Protein AF-A0A6V8PGJ3-F1 (afdb_monomer)

pLDDT: mean 91.29, std 14.46, range [35.44, 98.56]

Sequence (63 aa):
MNKTEKGFKKGFTTGTCAQATAKAAAIMLSTGKKIERVEVKTPSGVKLNLELIDREVGEDFAR

Foldseek 3Di:
DPPPCPDDDDDDDPVQVVVFQVVQWVVCAVPVDHDQWGWDADPVGDIDTDGDDDWDGDDRTID

Mean predicted aligned error: 5.57 Å

Secondary structure (DSSP, 8-state):
------PPP----HHHHHHHHHHHHHHHHHH----SEEEEE-TTS-EEEEE-SS--B-SS-B-

Solvent-accessible surface area (backbone atoms only — not comparable to full-atom values): 4120 Å² total; per-residue (Å²): 135,87,75,83,71,78,69,81,88,79,87,82,54,72,67,56,52,52,53,38,51,55,52,43,20,53,52,20,52,77,64,75,44,91,69,66,60,39,80,41,70,48,97,90,68,50,75,44,79,45,75,59,86,78,70,50,72,59,95,91,43,38,74

InterPro domains:
  IPR002748 Cobalt-precorrin-5B C(1)-methyltransferase CbiD [PF01888] (9-54)
  IPR002748 Cobalt-precorrin-5B C(1)-methyltransferase CbiD [PTHR35863] (1-62)
  IPR036074 CbiD superfamily [G3DSA:3.30.2110.10] (10-62)
  IPR036074 CbiD superfamily [SSF111342] (3-58)

Nearest PDB structures (foldseek):
  3wud-assembly1_A-2  TM=4.572E-01  e=3.075E+00  Xenopus laevis
  7vy3-assembly1_H  TM=5.282E-01  e=6.545E+00  Cereibacter sphaeroides f. sp. denitrificans
  7uyx-assembly1_A  TM=3.815E-01  e=4.778E+00  Pseudomonas phage PA1C
  7uyx-assembly1_B  TM=3.729E-01  e=8.419E+00  Pseudomonas phage PA1C

Radius of gyration: 15.52 Å; Cα contacts (8 Å, |Δi|>4): 66; chains: 1; bounding box: 46×28×33 Å

Organism: NCBI:txid2754717

Structure (mmCIF, N/CA/C/O backbone):
data_AF-A0A6V8PGJ3-F1
#
_entry.id   AF-A0A6V8PGJ3-F1
#
loop_
_atom_site.group_PDB
_atom_site.id
_atom_site.type_symbol
_atom_site.label_atom_id
_atom_site.label_alt_id
_atom_site.label_comp_id
_atom_site.label_asym_id
_atom_site.label_entity_id
_atom_site.label_seq_id
_atom_site.pdbx_PDB_ins_code
_atom_site.Cartn_x
_atom_site.Cartn_y
_atom_site.Cartn_z
_atom_site.occupancy
_atom_site.B_iso_or_equiv
_atom_site.auth_seq_id
_atom_site.auth_comp_id
_atom_site.auth_asym_id
_atom_site.auth_atom_id
_atom_site.pdbx_PDB_model_num
ATOM 1 N N . MET A 1 1 ? -33.302 14.857 19.531 1.00 35.44 1 MET A N 1
ATOM 2 C CA . MET A 1 1 ? -31.964 15.489 19.449 1.00 35.44 1 MET A CA 1
ATOM 3 C C . MET A 1 1 ? -31.219 14.868 18.275 1.00 35.44 1 MET A C 1
ATOM 5 O O . MET A 1 1 ? -30.572 13.845 18.441 1.00 35.44 1 MET A O 1
ATOM 9 N N . ASN A 1 2 ? -31.352 15.436 17.074 1.00 43.94 2 ASN A N 1
ATOM 10 C CA . ASN A 1 2 ? -30.639 14.939 15.894 1.00 43.94 2 ASN A CA 1
ATOM 11 C C . ASN A 1 2 ? -29.296 15.651 15.828 1.00 43.94 2 ASN A C 1
ATOM 13 O O . ASN A 1 2 ? -29.172 16.742 15.277 1.00 43.94 2 ASN A O 1
ATOM 17 N N . LYS A 1 3 ? -28.299 15.057 16.478 1.00 45.28 3 LYS A N 1
ATOM 18 C CA . LYS A 1 3 ? -26.918 15.499 16.365 1.00 45.28 3 LYS A CA 1
ATOM 19 C C . LYS A 1 3 ? -26.498 15.197 14.926 1.00 45.28 3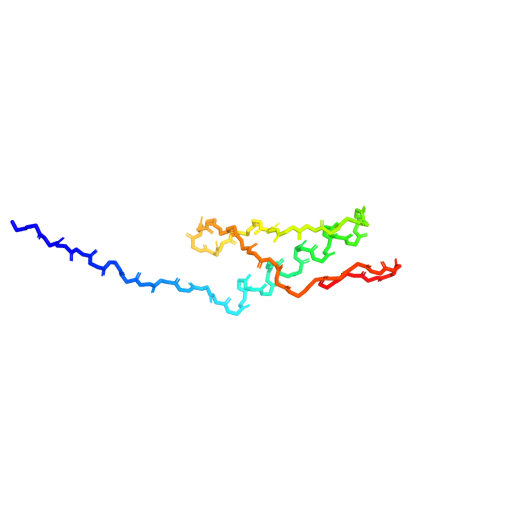 LYS A C 1
ATOM 21 O O . LYS A 1 3 ? -26.328 14.041 14.560 1.00 45.28 3 LYS A O 1
ATOM 26 N N . THR A 1 4 ? -26.372 16.223 14.092 1.00 55.31 4 THR A N 1
ATOM 27 C CA . THR A 1 4 ? -25.566 16.149 12.870 1.00 55.31 4 THR A CA 1
ATOM 28 C C . THR A 1 4 ? -24.133 15.885 13.311 1.00 55.31 4 THR A C 1
ATOM 30 O O . THR A 1 4 ? -23.355 16.811 13.539 1.00 55.31 4 THR A O 1
ATOM 33 N N . GLU A 1 5 ? -23.801 14.619 13.546 1.00 57.16 5 GLU A N 1
ATOM 34 C CA . GLU A 1 5 ? -22.443 14.203 13.847 1.00 57.16 5 GLU A CA 1
ATOM 35 C C . GLU A 1 5 ? -21.632 14.394 12.570 1.00 57.16 5 GLU A C 1
ATOM 37 O O . GLU A 1 5 ? -21.581 13.526 11.703 1.00 57.16 5 GLU A O 1
ATOM 42 N N . LYS A 1 6 ? -21.003 15.566 12.424 1.00 62.97 6 LYS A N 1
ATOM 43 C CA . LYS A 1 6 ? -19.820 15.698 11.574 1.00 62.97 6 LYS A CA 1
ATOM 44 C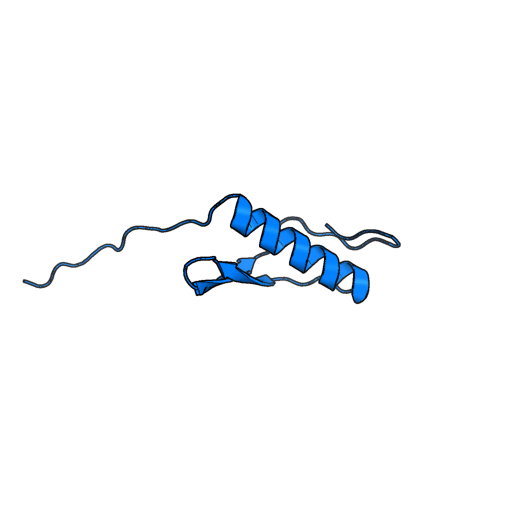 C . LYS A 1 6 ? -18.811 14.682 12.111 1.00 62.97 6 LYS A C 1
ATOM 46 O O . LYS A 1 6 ? -18.120 14.960 13.087 1.00 62.97 6 LYS A O 1
ATOM 51 N N . GLY A 1 7 ? -18.829 13.472 11.553 1.00 70.06 7 GLY A N 1
ATOM 52 C CA . GLY A 1 7 ? -18.027 12.353 12.025 1.00 70.06 7 GLY A CA 1
ATOM 53 C C . GLY A 1 7 ? -16.553 12.736 12.088 1.00 70.06 7 GLY A C 1
ATOM 54 O O . GLY A 1 7 ? -16.036 13.413 11.196 1.00 70.06 7 GLY A O 1
ATOM 55 N N . PHE A 1 8 ? -15.873 12.323 13.155 1.00 81.88 8 PHE A N 1
ATOM 56 C CA . PHE A 1 8 ? -14.434 12.523 13.270 1.00 81.88 8 PHE A CA 1
ATOM 57 C C . PHE A 1 8 ? -13.720 11.805 12.121 1.00 81.88 8 PHE A C 1
ATOM 59 O O . PHE A 1 8 ? -13.973 10.625 11.858 1.00 81.88 8 PHE A O 1
ATOM 66 N N . LYS A 1 9 ? -12.809 12.509 11.442 1.00 84.25 9 LYS A N 1
ATOM 67 C CA . LYS A 1 9 ? -11.938 11.895 10.437 1.00 84.25 9 LYS A CA 1
ATOM 68 C C . LYS A 1 9 ? -10.971 10.940 11.138 1.00 84.25 9 LYS A C 1
ATOM 70 O O . LYS A 1 9 ? -10.385 11.292 12.158 1.00 84.25 9 LYS A O 1
ATOM 75 N N . LYS A 1 10 ? -10.793 9.746 10.577 1.00 84.12 10 LYS A N 1
ATOM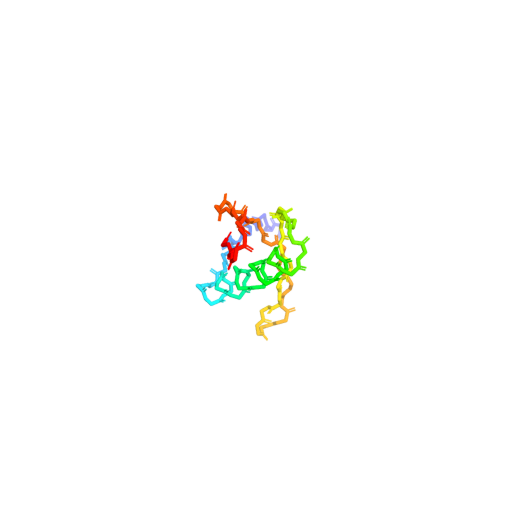 76 C CA . LYS A 1 10 ? -9.796 8.766 11.022 1.00 84.12 10 LYS A CA 1
ATOM 77 C C . LYS A 1 10 ? -8.756 8.596 9.921 1.00 84.12 10 LYS A C 1
ATOM 79 O O . LYS A 1 10 ? -9.118 8.487 8.754 1.00 84.12 10 LYS A O 1
ATOM 84 N N . GLY A 1 11 ? -7.485 8.590 10.305 1.00 90.44 11 GLY A N 1
ATOM 85 C CA . GLY A 1 11 ? -6.386 8.150 9.450 1.00 90.44 11 GLY A CA 1
ATOM 86 C C . GLY A 1 11 ? -6.010 6.698 9.742 1.00 90.44 11 GLY A C 1
ATOM 87 O O . GLY A 1 11 ? -6.681 6.007 10.512 1.00 90.44 11 GLY A O 1
ATOM 88 N N . PHE A 1 12 ? -4.903 6.256 9.159 1.00 92.06 12 PHE A N 1
ATOM 89 C CA . PHE A 1 12 ? -4.262 4.983 9.473 1.00 92.06 12 PHE A CA 1
ATOM 90 C C . PHE A 1 12 ? -2.857 5.220 10.030 1.00 92.06 12 PHE A C 1
ATOM 92 O O . PHE A 1 12 ? -2.267 6.284 9.853 1.00 92.06 12 PHE A O 1
ATOM 99 N N . THR A 1 13 ? -2.338 4.234 10.756 1.00 95.69 13 THR A N 1
ATOM 100 C CA . THR A 1 13 ? -1.020 4.322 11.393 1.00 95.69 13 THR A CA 1
ATOM 101 C C . THR A 1 13 ? 0.101 4.050 10.392 1.00 95.69 13 THR A C 1
ATOM 103 O O . THR A 1 13 ? -0.111 3.379 9.380 1.00 95.69 13 THR A O 1
ATOM 106 N N . THR A 1 14 ? 1.323 4.481 10.713 1.00 97.19 14 THR A N 1
ATOM 107 C CA . THR A 1 14 ? 2.526 4.188 9.913 1.00 97.19 14 THR A CA 1
ATOM 108 C C . THR A 1 14 ? 2.698 2.690 9.660 1.00 97.19 14 THR A C 1
ATOM 110 O O . THR A 1 14 ? 3.010 2.288 8.545 1.00 97.19 14 THR A O 1
ATOM 113 N N . GLY A 1 15 ? 2.408 1.844 10.656 1.00 97.19 15 GLY A N 1
ATOM 114 C CA . GLY A 1 15 ? 2.461 0.388 10.495 1.00 97.19 15 GLY A CA 1
ATOM 115 C C . GLY A 1 15 ? 1.442 -0.152 9.486 1.00 97.19 15 GLY A C 1
ATOM 116 O O . GLY A 1 15 ? 1.757 -1.060 8.726 1.00 97.19 15 GLY A O 1
ATOM 117 N N . THR A 1 16 ? 0.247 0.441 9.419 1.00 97.19 16 THR A N 1
ATOM 118 C CA . THR A 1 16 ? -0.761 0.072 8.410 1.00 97.19 16 THR A CA 1
ATOM 119 C C . THR A 1 16 ? -0.300 0.465 7.004 1.00 97.19 16 THR A C 1
ATOM 121 O O . THR A 1 16 ? -0.489 -0.300 6.062 1.00 97.19 16 THR A O 1
ATOM 124 N N . CYS A 1 17 ? 0.342 1.630 6.867 1.00 95.88 17 CYS A N 1
ATOM 125 C CA . CYS A 1 17 ? 0.961 2.056 5.612 1.00 95.88 17 CYS A CA 1
ATOM 126 C C . CYS A 1 17 ? 2.059 1.069 5.183 1.00 95.88 17 CYS A C 1
ATOM 128 O O . CYS A 1 17 ? 2.003 0.527 4.084 1.00 95.88 17 CYS A O 1
ATOM 130 N N . ALA A 1 18 ? 2.984 0.736 6.091 1.00 97.44 18 ALA A N 1
ATOM 131 C CA . ALA A 1 18 ? 4.060 -0.220 5.830 1.00 97.44 18 ALA A CA 1
ATOM 132 C C . ALA A 1 18 ? 3.529 -1.609 5.430 1.00 97.44 18 ALA A C 1
ATOM 134 O O . ALA A 1 18 ? 4.023 -2.210 4.479 1.00 97.44 18 ALA A O 1
ATOM 135 N N . GLN A 1 19 ? 2.483 -2.097 6.107 1.00 97.81 19 GLN A N 1
ATOM 136 C CA . GLN A 1 19 ? 1.801 -3.343 5.750 1.00 97.81 19 GLN A CA 1
ATOM 137 C C . GLN A 1 19 ? 1.224 -3.289 4.326 1.00 97.81 19 GLN A C 1
ATOM 139 O O . GLN A 1 19 ? 1.349 -4.258 3.576 1.00 97.81 19 GLN A O 1
ATOM 144 N N . ALA A 1 20 ? 0.585 -2.176 3.957 1.00 97.81 20 ALA A N 1
ATOM 145 C CA . ALA A 1 20 ? -0.010 -1.989 2.640 1.00 97.81 20 ALA A CA 1
ATOM 146 C C . ALA A 1 20 ? 1.050 -1.941 1.538 1.00 97.81 20 ALA A C 1
ATOM 148 O O . ALA A 1 20 ? 0.932 -2.691 0.571 1.00 97.81 20 ALA A O 1
ATOM 149 N N . THR A 1 21 ? 2.113 -1.153 1.716 1.00 97.62 21 THR A N 1
ATOM 150 C CA . THR A 1 21 ? 3.231 -1.076 0.767 1.00 97.62 21 THR A CA 1
ATOM 151 C C . THR A 1 21 ? 3.914 -2.428 0.600 1.00 97.62 21 THR A C 1
ATOM 153 O O . THR A 1 21 ? 4.066 -2.888 -0.525 1.00 97.62 21 THR A O 1
ATOM 156 N N . ALA A 1 22 ? 4.250 -3.124 1.692 1.00 98.06 22 ALA A N 1
ATOM 157 C CA . ALA A 1 22 ? 4.905 -4.431 1.614 1.00 98.06 22 ALA A CA 1
ATOM 158 C C . ALA A 1 22 ? 4.044 -5.463 0.870 1.00 98.06 22 ALA A C 1
ATOM 160 O O . ALA A 1 22 ? 4.535 -6.193 0.008 1.00 98.06 22 ALA A O 1
ATOM 161 N N . LYS A 1 23 ? 2.736 -5.495 1.161 1.00 98.31 23 LYS A N 1
ATOM 162 C CA . LYS A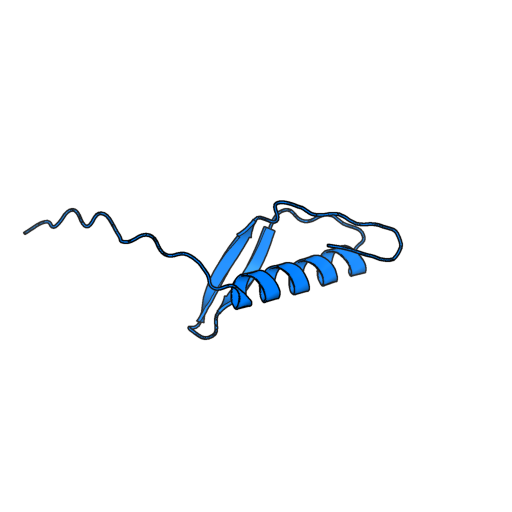 1 23 ? 1.797 -6.374 0.459 1.00 98.31 23 LYS A CA 1
ATOM 163 C C . LYS A 1 23 ? 1.686 -6.007 -1.022 1.00 98.31 23 LYS A C 1
ATOM 165 O O . LYS A 1 23 ? 1.681 -6.902 -1.863 1.00 98.31 23 LYS A O 1
ATOM 170 N N . ALA A 1 24 ? 1.595 -4.719 -1.341 1.00 98.50 24 ALA A N 1
ATOM 171 C CA . ALA A 1 24 ? 1.509 -4.245 -2.714 1.00 98.50 24 ALA A CA 1
ATOM 172 C C . ALA A 1 24 ? 2.773 -4.571 -3.512 1.00 98.50 24 ALA A C 1
ATOM 174 O O . ALA A 1 24 ? 2.663 -5.168 -4.576 1.00 98.50 24 ALA A O 1
ATOM 175 N N . ALA A 1 25 ? 3.955 -4.265 -2.975 1.00 98.31 25 ALA A N 1
ATOM 176 C CA . ALA A 1 25 ? 5.240 -4.582 -3.586 1.00 98.31 25 ALA A CA 1
ATOM 177 C C . ALA A 1 25 ? 5.375 -6.086 -3.867 1.00 98.31 25 ALA A C 1
ATOM 179 O O . ALA A 1 25 ? 5.711 -6.469 -4.981 1.00 98.31 25 ALA A O 1
ATOM 180 N N . ALA A 1 26 ? 5.014 -6.954 -2.914 1.00 98.44 26 ALA A N 1
ATOM 181 C CA . ALA A 1 26 ? 5.053 -8.403 -3.123 1.00 98.44 26 ALA A CA 1
ATOM 182 C C . ALA A 1 26 ? 4.115 -8.870 -4.254 1.00 98.44 26 ALA A C 1
ATOM 184 O O . ALA A 1 26 ? 4.496 -9.702 -5.080 1.00 98.44 26 ALA A O 1
ATOM 185 N N . ILE A 1 27 ? 2.896 -8.323 -4.325 1.00 98.44 27 ILE A N 1
ATOM 186 C CA . ILE A 1 27 ? 1.952 -8.617 -5.415 1.00 98.44 27 ILE A CA 1
ATOM 187 C C . ILE A 1 27 ? 2.511 -8.119 -6.750 1.00 98.44 27 ILE A C 1
ATOM 189 O O . ILE A 1 27 ? 2.509 -8.852 -7.736 1.00 98.44 27 ILE A O 1
ATOM 193 N N . MET A 1 28 ? 2.997 -6.882 -6.792 1.00 98.50 28 MET A N 1
ATOM 194 C CA . MET A 1 28 ? 3.507 -6.267 -8.012 1.00 98.50 28 MET A CA 1
ATOM 195 C C . MET A 1 28 ? 4.751 -6.993 -8.539 1.00 98.50 28 MET A C 1
ATOM 197 O O . MET A 1 28 ? 4.809 -7.288 -9.729 1.00 98.50 28 MET A O 1
ATOM 201 N N . LEU A 1 29 ? 5.683 -7.372 -7.659 1.00 98.56 29 LEU A N 1
ATOM 202 C CA . LEU A 1 29 ? 6.889 -8.125 -8.008 1.00 98.56 29 LEU A CA 1
ATOM 203 C C . LEU A 1 29 ? 6.560 -9.532 -8.524 1.00 98.56 29 LEU A C 1
ATOM 205 O O . LEU A 1 29 ? 7.067 -9.948 -9.556 1.00 98.56 29 LEU A O 1
ATOM 209 N N . SER A 1 30 ? 5.671 -10.259 -7.840 1.00 98.19 30 SER A N 1
ATOM 210 C CA . SER A 1 30 ? 5.313 -11.634 -8.232 1.00 98.19 30 SER A CA 1
ATOM 211 C C . SER A 1 30 ? 4.480 -11.720 -9.513 1.00 98.19 30 SER A C 1
ATOM 213 O O . SER A 1 30 ? 4.438 -12.771 -10.148 1.00 98.19 30 SER A O 1
ATOM 215 N N . THR A 1 31 ? 3.800 -10.637 -9.895 1.00 97.62 31 THR A N 1
ATOM 216 C CA . THR A 1 31 ? 2.906 -10.622 -11.063 1.00 97.62 31 THR A CA 1
ATOM 217 C C . THR A 1 31 ? 3.440 -9.816 -12.242 1.00 97.62 31 THR A C 1
ATOM 219 O O . THR A 1 31 ? 2.895 -9.939 -13.339 1.00 97.62 31 THR A O 1
ATOM 222 N N . GLY A 1 32 ? 4.435 -8.954 -12.024 1.00 97.19 32 GLY A N 1
ATOM 223 C CA . GLY A 1 32 ? 4.889 -7.962 -12.999 1.00 97.19 32 GLY A CA 1
ATOM 224 C C . GLY A 1 32 ? 3.848 -6.878 -13.316 1.00 97.19 32 GLY A C 1
ATOM 225 O O . GLY A 1 32 ? 4.011 -6.131 -14.280 1.00 97.19 32 GLY A O 1
ATOM 226 N N . LYS A 1 33 ? 2.745 -6.786 -12.558 1.00 97.12 33 LYS A N 1
ATOM 227 C CA . LYS A 1 33 ? 1.624 -5.875 -12.843 1.00 97.12 33 LYS A CA 1
ATOM 228 C C . LYS A 1 33 ? 1.531 -4.775 -11.798 1.00 97.12 33 LYS A C 1
ATOM 230 O O . LYS A 1 33 ? 1.465 -5.054 -10.605 1.00 97.12 33 LYS A O 1
ATOM 235 N N . LYS A 1 34 ? 1.415 -3.523 -12.251 1.00 97.31 34 LYS A N 1
ATOM 236 C CA . LYS A 1 34 ? 1.060 -2.393 -11.378 1.00 97.31 34 LYS A CA 1
ATOM 237 C C . LYS A 1 34 ? -0.383 -2.538 -10.887 1.00 97.31 34 LYS A C 1
ATOM 239 O O . LYS A 1 34 ? -1.281 -2.792 -11.687 1.00 97.31 34 LYS A O 1
ATOM 244 N N . ILE A 1 35 ? -0.607 -2.325 -9.590 1.00 98.12 35 ILE A N 1
ATOM 245 C CA . ILE A 1 35 ? -1.941 -2.349 -8.967 1.00 98.12 35 ILE A CA 1
ATOM 246 C C . ILE A 1 35 ? -2.279 -0.988 -8.362 1.00 98.12 35 ILE A C 1
ATOM 248 O O . ILE A 1 35 ? -1.412 -0.339 -7.798 1.00 98.12 35 ILE A O 1
ATOM 252 N N . GLU A 1 36 ? -3.539 -0.562 -8.448 1.00 98.12 36 GLU A N 1
ATOM 253 C CA . GLU A 1 36 ? -3.955 0.767 -7.966 1.00 98.12 36 GLU A CA 1
ATOM 254 C C . GLU A 1 36 ? -4.151 0.845 -6.453 1.00 98.12 36 GLU A C 1
ATOM 256 O O . GLU A 1 36 ? -3.949 1.884 -5.820 1.00 98.12 36 GLU A O 1
ATOM 261 N N . ARG A 1 37 ? -4.617 -0.260 -5.872 1.00 98.44 37 ARG A N 1
ATOM 262 C CA . ARG A 1 37 ? -5.049 -0.321 -4.480 1.00 98.44 37 ARG A CA 1
ATOM 263 C C . ARG A 1 37 ? -4.707 -1.667 -3.867 1.00 98.44 37 ARG A C 1
ATOM 265 O O . ARG A 1 37 ? -4.575 -2.668 -4.571 1.00 98.44 37 ARG A O 1
ATOM 272 N N . VAL A 1 38 ? -4.623 -1.692 -2.544 1.00 98.25 38 VAL A N 1
ATOM 273 C CA . VAL A 1 38 ? -4.365 -2.902 -1.766 1.00 98.25 38 VAL A CA 1
ATOM 274 C C . VAL A 1 38 ? -5.266 -2.957 -0.534 1.00 98.25 38 VAL A C 1
ATOM 276 O O . VAL A 1 38 ? -5.420 -1.978 0.197 1.00 98.25 38 VAL A O 1
ATOM 279 N N . GLU A 1 39 ? -5.859 -4.128 -0.286 1.00 98.38 39 GLU A N 1
ATOM 280 C CA . GLU A 1 39 ? -6.613 -4.385 0.944 1.00 98.38 39 GLU A CA 1
ATOM 281 C C . GLU A 1 39 ? -5.677 -4.876 2.056 1.00 98.38 39 GLU A C 1
ATOM 283 O O . GLU A 1 39 ? -4.954 -5.864 1.881 1.00 98.38 39 GLU A O 1
ATOM 288 N N . VAL A 1 40 ? -5.743 -4.244 3.227 1.00 97.88 40 VAL A N 1
ATOM 289 C CA . VAL A 1 40 ? -5.088 -4.697 4.463 1.00 97.88 40 VAL A CA 1
ATOM 290 C C . VAL A 1 40 ? -6.079 -4.776 5.619 1.00 97.88 40 VAL A C 1
ATOM 292 O O . VAL A 1 40 ? -7.108 -4.100 5.628 1.00 97.88 40 VAL A O 1
ATOM 295 N N . LYS A 1 41 ? -5.760 -5.611 6.611 1.00 97.75 41 LYS A N 1
ATOM 296 C CA . LYS A 1 41 ? -6.528 -5.742 7.852 1.00 97.75 41 LYS A CA 1
ATOM 297 C C . LYS A 1 41 ? -5.681 -5.243 9.016 1.00 97.75 41 LYS A C 1
ATOM 299 O O . LYS A 1 41 ? -4.564 -5.724 9.204 1.00 9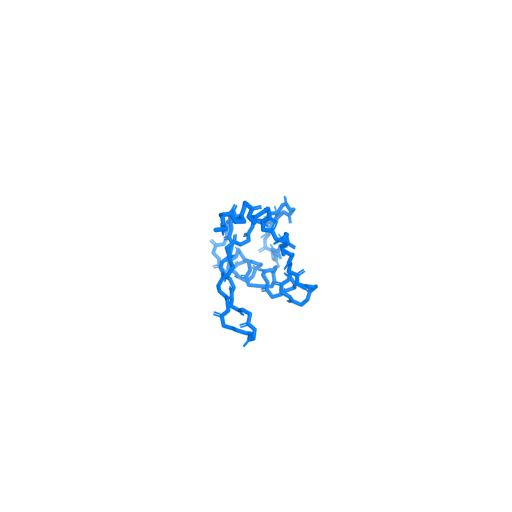7.75 41 LYS A O 1
ATOM 304 N N . THR A 1 42 ? -6.218 -4.304 9.789 1.00 94.31 42 THR A N 1
ATOM 305 C CA . THR A 1 42 ? -5.574 -3.787 11.003 1.00 94.31 42 THR A CA 1
ATOM 306 C C . THR A 1 42 ? -5.706 -4.785 12.164 1.00 94.31 42 THR A C 1
ATOM 308 O O . THR A 1 42 ? -6.600 -5.638 12.138 1.00 94.31 42 THR A O 1
ATOM 311 N N . PRO A 1 43 ? -4.899 -4.662 13.238 1.00 93.25 43 PRO A N 1
ATOM 312 C CA . PRO A 1 43 ? -5.053 -5.486 14.443 1.00 93.25 43 PRO A CA 1
ATOM 313 C C . PRO A 1 43 ? -6.444 -5.394 15.086 1.00 93.25 43 PRO A C 1
ATOM 315 O O . PRO A 1 43 ? -6.942 -6.370 15.633 1.00 93.25 43 PRO A O 1
ATOM 318 N N . SER A 1 44 ? -7.113 -4.244 14.957 1.00 92.44 44 SER A N 1
ATOM 319 C CA . SER A 1 44 ? -8.495 -4.037 15.413 1.00 92.44 44 SER A CA 1
ATOM 320 C C . SER A 1 44 ? -9.557 -4.681 14.512 1.00 92.44 44 SER A C 1
ATOM 322 O O . SER A 1 44 ? -10.750 -4.514 14.746 1.00 92.44 44 SER A O 1
ATOM 324 N N . GLY A 1 45 ? -9.147 -5.397 13.464 1.00 93.38 45 GLY A N 1
ATOM 325 C CA . GLY A 1 45 ? -10.036 -6.116 12.560 1.00 93.38 45 GLY A CA 1
ATOM 326 C C . GLY A 1 45 ? -10.636 -5.279 11.431 1.00 93.38 45 GLY A C 1
ATOM 327 O O . GLY A 1 45 ? -11.383 -5.826 10.620 1.00 93.38 45 GLY A O 1
ATOM 328 N N . VAL A 1 46 ? -10.294 -3.992 11.335 1.00 94.06 46 VAL A N 1
ATOM 329 C CA . VAL A 1 46 ? -10.792 -3.096 10.284 1.00 94.06 46 VAL A CA 1
ATOM 330 C C . VAL A 1 46 ? -10.107 -3.429 8.963 1.00 94.06 46 VAL A C 1
ATOM 332 O O . VAL A 1 46 ? -8.881 -3.530 8.899 1.00 94.06 46 VAL A O 1
ATOM 335 N N . LYS A 1 47 ? -10.899 -3.579 7.899 1.00 96.94 47 LYS A N 1
ATOM 336 C CA . LYS A 1 47 ? -10.393 -3.693 6.530 1.00 96.94 47 LYS A CA 1
ATOM 337 C C . LYS A 1 47 ? -10.241 -2.311 5.913 1.00 96.94 47 LYS A C 1
ATOM 339 O O . LYS A 1 47 ? -11.165 -1.503 5.972 1.00 96.94 47 LYS A O 1
ATOM 344 N N . LEU A 1 48 ? -9.088 -2.055 5.312 1.00 96.88 48 LEU A N 1
ATOM 345 C CA . LEU A 1 48 ? -8.771 -0.804 4.635 1.00 96.88 48 LEU A CA 1
ATOM 346 C C . LEU A 1 48 ? -8.362 -1.105 3.197 1.00 96.88 48 LEU A C 1
ATOM 348 O O . LEU A 1 48 ? -7.493 -1.944 2.977 1.00 96.88 48 LEU A O 1
ATOM 352 N N . ASN A 1 49 ? -8.972 -0.406 2.240 1.00 97.62 49 ASN A N 1
ATOM 353 C CA . ASN A 1 49 ? -8.620 -0.465 0.823 1.00 97.62 49 ASN A CA 1
ATOM 354 C C . ASN A 1 49 ? -7.850 0.807 0.435 1.00 97.62 49 ASN A C 1
ATOM 356 O O . ASN A 1 49 ? -8.449 1.839 0.104 1.00 97.62 49 ASN A O 1
ATOM 360 N N . LEU A 1 50 ? -6.524 0.743 0.556 1.00 97.50 50 LEU A N 1
ATOM 361 C CA . LEU A 1 50 ? -5.638 1.898 0.428 1.00 97.50 50 LEU A CA 1
ATOM 362 C C . LEU A 1 50 ? -5.165 2.076 -1.012 1.00 97.50 50 LEU A C 1
ATOM 364 O O . LEU A 1 50 ? -4.876 1.102 -1.700 1.00 97.50 50 LEU A O 1
ATOM 368 N N . GLU A 1 51 ? -5.095 3.329 -1.448 1.00 97.81 51 GLU A N 1
ATOM 369 C CA . GLU A 1 51 ? -4.547 3.721 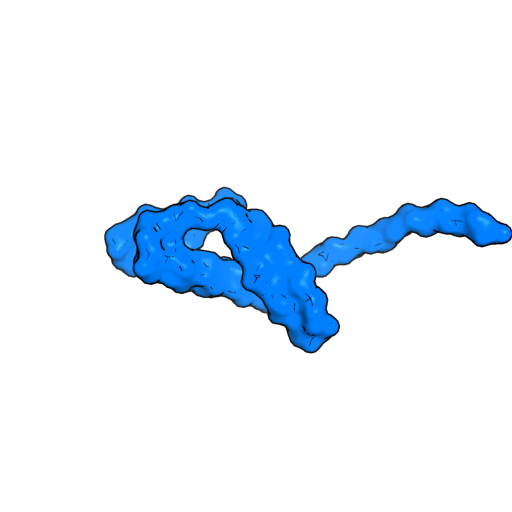-2.747 1.00 97.81 51 GLU A CA 1
ATOM 370 C C . GLU A 1 51 ? -3.022 3.777 -2.705 1.00 97.81 51 GLU A C 1
ATOM 372 O O . GLU A 1 51 ? -2.445 4.224 -1.712 1.00 97.81 51 GLU A O 1
ATOM 377 N N . LEU A 1 52 ? -2.381 3.335 -3.783 1.00 97.75 52 LEU A N 1
ATOM 378 C CA . LEU A 1 52 ? -0.931 3.358 -3.938 1.00 97.75 52 LEU A CA 1
ATOM 379 C C . LEU A 1 52 ? -0.538 4.541 -4.824 1.00 97.75 52 LEU A C 1
ATOM 381 O O . LEU A 1 52 ? -0.828 4.529 -6.020 1.00 97.75 52 LEU A O 1
ATOM 385 N N . ILE A 1 53 ? 0.106 5.546 -4.225 1.00 96.12 53 ILE A N 1
ATOM 386 C CA . ILE A 1 53 ? 0.376 6.844 -4.865 1.00 96.12 53 ILE A CA 1
ATOM 387 C C . ILE A 1 53 ? 1.674 6.838 -5.680 1.00 96.12 53 ILE A C 1
ATOM 389 O O . ILE A 1 53 ? 1.670 7.258 -6.832 1.00 96.12 53 ILE A O 1
ATOM 393 N N . ASP A 1 54 ? 2.771 6.351 -5.102 1.00 94.38 54 ASP A N 1
ATOM 394 C CA . ASP A 1 54 ? 4.079 6.279 -5.758 1.00 94.38 54 ASP A CA 1
ATOM 395 C C . ASP A 1 54 ? 4.461 4.814 -5.918 1.00 94.38 54 ASP A C 1
ATOM 397 O O . ASP A 1 54 ? 4.815 4.163 -4.936 1.00 94.38 54 ASP A O 1
ATOM 401 N N . ARG A 1 55 ? 4.270 4.275 -7.128 1.00 96.50 55 ARG A N 1
ATOM 402 C CA . ARG A 1 55 ? 4.481 2.851 -7.378 1.00 96.50 55 ARG A CA 1
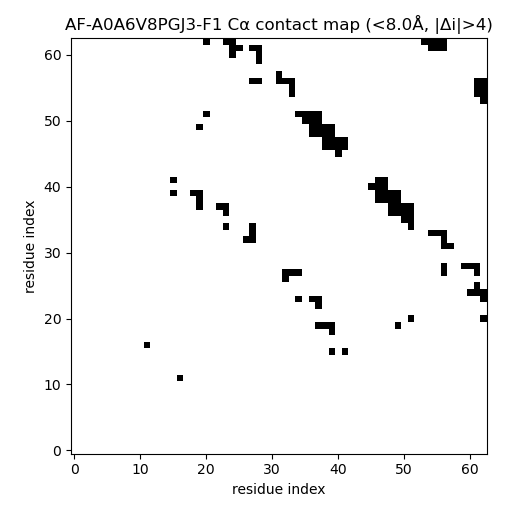ATOM 403 C C . ARG A 1 55 ? 5.123 2.521 -8.715 1.00 96.50 55 ARG A C 1
ATOM 405 O O . ARG A 1 55 ? 4.761 3.027 -9.791 1.00 96.50 55 ARG A O 1
ATOM 412 N N . GLU A 1 56 ? 6.029 1.564 -8.657 1.00 97.25 56 GLU A N 1
ATOM 413 C CA . GLU A 1 56 ? 6.876 1.169 -9.767 1.00 97.25 56 GLU A CA 1
ATOM 414 C C . GLU A 1 56 ? 7.106 -0.339 -9.772 1.00 97.25 56 GLU A C 1
ATOM 416 O O . GLU A 1 56 ? 7.180 -0.976 -8.725 1.00 97.25 56 GLU A O 1
ATOM 421 N N . VAL A 1 57 ? 7.209 -0.898 -10.976 1.00 98.00 57 VAL A N 1
ATOM 422 C CA . VAL A 1 57 ? 7.594 -2.290 -11.200 1.00 98.00 57 VAL A CA 1
ATOM 423 C C . VAL A 1 57 ? 8.751 -2.259 -12.179 1.00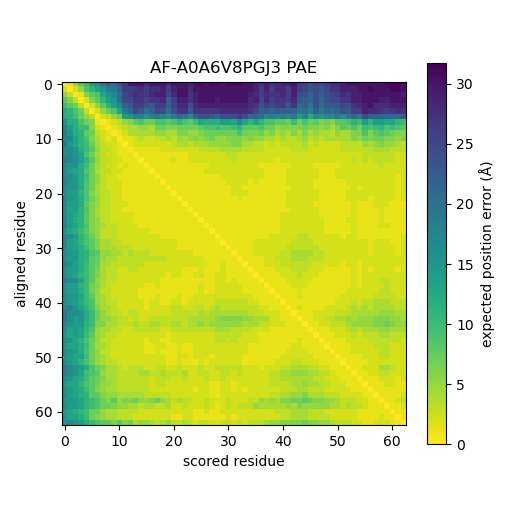 98.00 57 VAL A C 1
ATOM 425 O O . VAL A 1 57 ? 8.582 -1.765 -13.295 1.00 98.00 57 VAL A O 1
ATOM 428 N N . GLY A 1 58 ? 9.908 -2.723 -11.724 1.00 96.94 58 GLY A N 1
ATOM 429 C CA . GLY A 1 58 ? 11.086 -2.972 -12.544 1.00 96.94 58 GLY A CA 1
ATOM 430 C C . GLY A 1 58 ? 11.335 -4.470 -12.693 1.00 96.94 58 GLY A C 1
ATOM 431 O O . GLY A 1 58 ? 10.504 -5.286 -12.304 1.00 96.94 58 GLY A O 1
ATOM 432 N N . GLU A 1 59 ? 12.489 -4.822 -13.254 1.00 95.69 59 GLU A N 1
ATOM 433 C CA . GLU A 1 59 ? 12.870 -6.217 -13.511 1.00 95.69 59 GLU A CA 1
ATOM 434 C C . GLU A 1 59 ? 12.998 -7.034 -12.213 1.00 95.69 59 GLU A C 1
ATOM 436 O O . GLU A 1 59 ? 12.379 -8.086 -12.090 1.00 95.69 59 GLU A O 1
ATOM 441 N N . ASP A 1 60 ? 13.686 -6.483 -11.207 1.00 96.88 60 ASP A N 1
ATOM 442 C CA . ASP A 1 60 ? 13.974 -7.168 -9.935 1.00 96.88 60 ASP A CA 1
ATOM 443 C C . ASP A 1 60 ? 13.392 -6.454 -8.705 1.00 96.88 60 ASP A C 1
ATOM 445 O O . ASP A 1 60 ? 13.750 -6.749 -7.562 1.00 96.88 60 ASP A O 1
ATOM 449 N N . PHE A 1 61 ? 12.511 -5.471 -8.907 1.00 97.69 61 PHE A N 1
ATOM 450 C CA . PHE A 1 61 ? 11.937 -4.711 -7.801 1.00 97.69 61 PHE A CA 1
ATOM 451 C C . PHE A 1 61 ? 10.495 -4.279 -8.046 1.00 97.69 61 PHE A C 1
ATOM 453 O O . PHE A 1 61 ? 10.055 -4.060 -9.174 1.00 97.69 61 PHE A O 1
ATOM 460 N N . ALA A 1 62 ? 9.781 -4.075 -6.942 1.00 98.06 62 ALA A N 1
ATOM 461 C CA . ALA A 1 62 ? 8.550 -3.308 -6.913 1.00 98.06 62 ALA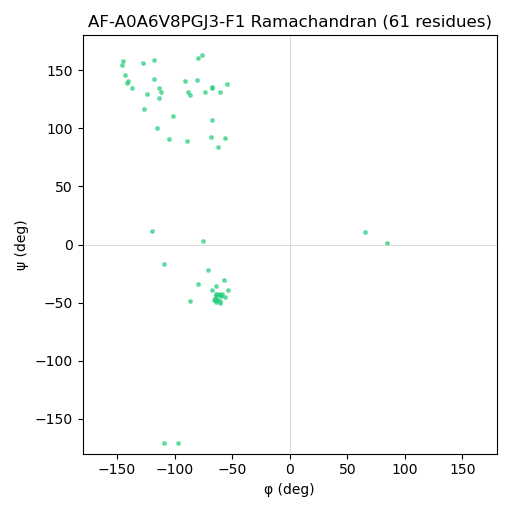 A CA 1
ATOM 462 C C . ALA A 1 62 ? 8.508 -2.458 -5.642 1.00 98.06 62 ALA A C 1
ATOM 464 O O . ALA A 1 62 ? 8.924 -2.915 -4.573 1.00 98.06 62 ALA A O 1
ATOM 465 N N . ARG A 1 63 ? 8.012 -1.230 -5.764 1.00 93.31 63 ARG A N 1
ATOM 466 C CA . ARG A 1 63 ? 7.820 -0.284 -4.658 1.00 93.31 63 ARG A CA 1
ATOM 467 C C . ARG A 1 63 ? 6.492 0.432 -4.803 1.00 93.31 63 ARG A C 1
ATOM 469 O O . ARG A 1 63 ? 6.053 0.565 -5.968 1.00 93.31 63 ARG A O 1
#